Protein AF-A0A2C6MAV6-F1 (afdb_monomer_lite)

Secondary structure (DSSP, 8-state):
--HHHHHHH-TTT----S--S--PPP-----TT-HHHHHHHHHHHHHHHHTTHHHHHHHHHHSS---S---

Sequence (71 aa):
MTAGHYLSKRPDTFEVVGEQLTKESMAIGIRNDDVELKDAIDKAIAEMQKDGTLTKISMKWFQKDITTKAE

Foldseek 3Di:
DDPQVVCVVCVPPDDDDDDDPDDDDDDDDDPPVCVVVVVVVVVVVVVCVVVCVLVVVCCVPRVDRPVPDDD

pLDDT: mean 72.27, std 12.81, range [32.19, 90.69]

InterPro domains:
  IPR001638 Solute-binding protein family 3/N-terminal domain of MltF [PF00497] (28-63)

Organism: NCBI:txid1383067

Structure (mmCIF, N/CA/C/O backbone):
data_AF-A0A2C6MAV6-F1
#
_entry.id   AF-A0A2C6MAV6-F1
#
loop_
_atom_site.group_PDB
_atom_site.id
_atom_site.type_symbol
_atom_site.label_atom_id
_atom_site.label_alt_id
_atom_site.label_comp_id
_atom_site.label_asym_id
_atom_site.label_entity_id
_atom_site.label_seq_id
_atom_site.pdbx_PDB_ins_code
_atom_site.Cartn_x
_atom_site.Cartn_y
_atom_site.Cartn_z
_atom_site.occupancy
_atom_site.B_iso_or_equiv
_atom_site.auth_seq_id
_atom_site.auth_comp_id
_atom_site.auth_asym_id
_atom_site.auth_atom_id
_atom_site.pdbx_PDB_model_num
ATOM 1 N N . MET A 1 1 ? -1.806 -3.195 -14.959 1.00 51.53 1 MET A N 1
ATOM 2 C CA . MET A 1 1 ? -0.688 -3.886 -15.646 1.00 51.53 1 MET A CA 1
ATOM 3 C C . MET A 1 1 ? 0.432 -2.873 -15.802 1.00 51.53 1 MET A C 1
ATOM 5 O O . MET A 1 1 ? 0.170 -1.839 -16.394 1.00 51.53 1 MET A O 1
ATOM 9 N N . THR A 1 2 ? 1.615 -3.093 -15.225 1.00 60.69 2 THR A N 1
ATOM 10 C CA . THR A 1 2 ? 2.703 -2.094 -15.225 1.00 60.69 2 THR A CA 1
ATOM 11 C C . THR A 1 2 ? 3.761 -2.416 -16.282 1.00 60.69 2 THR A C 1
ATOM 13 O O . THR A 1 2 ? 3.966 -3.583 -16.623 1.00 60.69 2 THR A O 1
ATOM 16 N N . ALA A 1 3 ? 4.463 -1.393 -16.781 1.00 58.62 3 ALA A N 1
ATOM 17 C CA . ALA A 1 3 ? 5.572 -1.550 -17.730 1.00 58.62 3 ALA A CA 1
ATOM 18 C C . ALA A 1 3 ? 6.654 -2.528 -17.220 1.00 58.62 3 ALA A C 1
ATOM 20 O O . ALA A 1 3 ? 7.188 -3.320 -17.993 1.00 58.62 3 ALA A O 1
ATOM 21 N N . GLY A 1 4 ? 6.885 -2.566 -15.899 1.00 63.44 4 GLY A N 1
ATOM 22 C CA . GLY A 1 4 ? 7.791 -3.518 -15.241 1.00 63.44 4 GLY A CA 1
ATOM 23 C C . GLY A 1 4 ? 7.487 -4.994 -15.529 1.00 63.44 4 GLY A C 1
ATOM 24 O O . GLY A 1 4 ? 8.406 -5.791 -15.691 1.00 63.44 4 GLY A O 1
ATOM 25 N N . HIS A 1 5 ? 6.209 -5.365 -15.666 1.00 65.38 5 HIS A N 1
ATOM 26 C CA . HIS A 1 5 ? 5.806 -6.747 -15.963 1.00 65.38 5 HIS A CA 1
ATOM 27 C C . HIS A 1 5 ? 6.089 -7.163 -17.413 1.00 65.38 5 HIS A C 1
ATOM 29 O O . HIS A 1 5 ? 6.312 -8.339 -17.691 1.00 65.38 5 HIS A O 1
ATOM 35 N N . TYR A 1 6 ? 6.076 -6.215 -18.352 1.00 60.97 6 TYR A N 1
ATOM 36 C CA . TYR A 1 6 ? 6.422 -6.496 -19.748 1.00 60.97 6 TYR A CA 1
ATOM 37 C C . TYR A 1 6 ? 7.936 -6.583 -19.946 1.00 60.97 6 TYR A C 1
ATOM 39 O O . TYR A 1 6 ? 8.394 -7.483 -20.647 1.00 60.97 6 TYR A O 1
ATOM 47 N N . LEU A 1 7 ? 8.700 -5.732 -19.255 1.00 61.91 7 LEU A N 1
ATOM 48 C CA . LEU A 1 7 ? 10.166 -5.770 -19.251 1.00 61.91 7 LEU A CA 1
ATOM 49 C C . LEU A 1 7 ? 10.702 -7.082 -18.670 1.00 61.91 7 LEU A C 1
ATOM 51 O O . LEU A 1 7 ? 11.617 -7.670 -19.232 1.00 61.91 7 LEU A O 1
ATOM 55 N N . SER A 1 8 ? 10.099 -7.591 -17.589 1.00 61.94 8 SER A N 1
ATOM 56 C CA . SER A 1 8 ? 10.524 -8.866 -16.997 1.00 61.94 8 SER A CA 1
ATOM 57 C C . SER A 1 8 ? 10.202 -10.082 -17.870 1.00 61.94 8 SER A C 1
ATOM 59 O O . SER A 1 8 ? 10.891 -11.096 -17.783 1.00 61.94 8 SER A O 1
ATOM 61 N N . LYS A 1 9 ? 9.170 -10.003 -18.723 1.00 64.81 9 LYS A N 1
ATOM 62 C CA . LYS A 1 9 ? 8.775 -11.098 -19.624 1.00 64.81 9 LYS A CA 1
ATOM 63 C C . LYS A 1 9 ? 9.439 -11.053 -20.998 1.00 64.81 9 LYS A C 1
ATOM 65 O O . LYS A 1 9 ? 9.540 -12.101 -21.632 1.00 64.81 9 LYS A O 1
ATOM 70 N N . ARG A 1 10 ? 9.825 -9.872 -21.488 1.00 65.75 10 ARG A N 1
ATOM 71 C CA . ARG A 1 10 ? 10.476 -9.672 -22.794 1.00 65.75 10 ARG A CA 1
ATOM 72 C C . ARG A 1 10 ? 11.528 -8.559 -22.700 1.00 65.75 10 ARG A C 1
ATOM 74 O O . ARG A 1 10 ? 11.292 -7.466 -23.220 1.00 65.75 10 ARG A O 1
ATOM 81 N N . PRO A 1 11 ? 12.667 -8.829 -22.040 1.00 59.69 11 PRO A N 1
ATOM 82 C CA . PRO A 1 11 ? 13.707 -7.825 -21.821 1.00 59.69 11 PRO A CA 1
ATOM 83 C C . PRO A 1 11 ? 14.319 -7.300 -23.129 1.00 59.69 11 PRO A C 1
ATOM 85 O O . PRO A 1 11 ? 14.685 -6.136 -23.191 1.00 59.69 11 PRO A O 1
ATOM 88 N N . ASP A 1 12 ? 14.341 -8.107 -24.196 1.00 67.06 12 ASP A N 1
ATOM 89 C CA . ASP A 1 12 ? 14.959 -7.741 -25.483 1.00 67.06 12 ASP A CA 1
ATOM 90 C C . ASP A 1 12 ? 14.016 -7.009 -26.456 1.00 67.06 12 ASP A C 1
ATOM 92 O O . ASP A 1 12 ? 14.359 -6.790 -27.615 1.00 67.06 12 ASP A O 1
ATOM 96 N N . THR A 1 13 ? 12.784 -6.688 -26.043 1.00 67.25 13 THR A N 1
ATOM 97 C CA . THR A 1 13 ? 11.770 -6.087 -26.937 1.00 67.25 13 THR A CA 1
ATOM 98 C C . THR A 1 13 ? 11.326 -4.694 -26.500 1.00 67.25 13 THR A C 1
ATOM 100 O O . THR A 1 13 ? 10.814 -3.937 -27.321 1.00 67.25 13 THR A O 1
ATOM 103 N N . PHE A 1 14 ? 11.492 -4.346 -25.224 1.00 67.00 14 PHE A N 1
ATOM 104 C CA . PHE A 1 14 ? 10.957 -3.106 -24.670 1.00 67.00 14 PHE A CA 1
ATOM 105 C C . PHE A 1 14 ? 12.004 -2.399 -23.816 1.00 67.00 14 PHE A C 1
ATOM 107 O O . PHE A 1 14 ? 12.665 -3.022 -22.993 1.00 67.00 14 PHE A O 1
ATOM 114 N N . GLU A 1 15 ? 12.099 -1.085 -23.977 1.00 65.88 15 GLU A N 1
ATOM 115 C CA . GLU A 1 15 ? 12.901 -0.193 -23.144 1.00 65.88 15 GLU A CA 1
ATOM 116 C C . GLU A 1 15 ? 11.969 0.857 -22.526 1.00 65.88 15 GLU A C 1
ATOM 118 O O . GLU A 1 15 ? 10.989 1.278 -23.147 1.00 65.88 15 GLU A O 1
ATOM 123 N N . VAL A 1 16 ? 12.233 1.257 -21.280 1.00 67.19 16 VAL A N 1
ATOM 124 C CA . VAL A 1 16 ? 11.498 2.362 -20.650 1.00 67.19 16 VAL A CA 1
ATOM 125 C C . VAL A 1 16 ? 12.069 3.665 -21.177 1.00 67.19 16 VAL A C 1
ATOM 127 O O . VAL A 1 16 ? 13.214 3.990 -20.880 1.00 67.19 16 VAL A O 1
ATOM 130 N N . VAL A 1 17 ? 11.265 4.421 -21.918 1.00 70.81 17 VAL A N 1
ATOM 131 C CA . VAL A 1 17 ? 11.678 5.711 -22.476 1.00 70.81 17 VAL A CA 1
ATOM 132 C C . VAL A 1 17 ? 10.879 6.830 -21.816 1.00 70.81 17 VAL A C 1
ATOM 134 O O . VAL A 1 17 ? 9.649 6.785 -21.792 1.00 70.81 17 VAL A O 1
ATOM 137 N N . GLY A 1 18 ? 11.584 7.842 -21.308 1.00 67.81 18 GLY A N 1
ATOM 138 C CA . GLY A 1 18 ? 10.988 9.028 -20.692 1.00 67.81 18 GLY A CA 1
ATOM 139 C C . GLY A 1 18 ? 10.617 8.872 -19.214 1.00 67.81 18 GLY A C 1
ATOM 140 O O . GLY A 1 18 ? 10.899 7.860 -18.571 1.00 67.81 18 GLY A O 1
ATOM 141 N N . GLU A 1 19 ? 10.010 9.925 -18.667 1.00 67.25 19 GLU A N 1
ATOM 142 C CA . GLU A 1 19 ? 9.569 9.980 -17.272 1.00 67.25 19 GLU A CA 1
ATOM 143 C C . GLU A 1 19 ? 8.169 9.381 -17.089 1.00 67.25 19 GLU A C 1
ATOM 145 O O . GLU A 1 19 ? 7.376 9.264 -18.026 1.00 67.25 19 GLU A O 1
ATOM 150 N N . GLN A 1 20 ? 7.855 8.988 -15.854 1.00 65.12 20 GLN A N 1
ATOM 151 C CA . GLN A 1 20 ? 6.539 8.461 -15.517 1.00 65.12 20 GLN A CA 1
ATOM 152 C C . GLN A 1 20 ? 5.472 9.552 -15.695 1.00 65.12 20 GLN A C 1
ATOM 154 O O . GLN A 1 20 ? 5.440 10.526 -14.951 1.00 65.12 20 GLN A O 1
ATOM 159 N N . LEU A 1 21 ? 4.586 9.360 -16.676 1.00 66.69 21 LEU A N 1
ATOM 160 C CA . LEU A 1 21 ? 3.587 10.355 -17.086 1.00 66.69 21 LEU A CA 1
ATOM 161 C C . LEU A 1 21 ? 2.517 10.627 -16.019 1.00 66.69 21 LEU A C 1
ATOM 163 O O . LEU A 1 21 ? 1.989 11.733 -15.948 1.00 66.69 21 LEU A O 1
ATOM 167 N N . THR A 1 22 ? 2.179 9.626 -15.202 1.00 57.38 22 THR A N 1
ATOM 168 C CA . THR A 1 22 ? 1.147 9.734 -14.164 1.00 57.38 22 THR A CA 1
ATOM 169 C C . THR A 1 22 ? 1.528 8.963 -12.904 1.00 57.38 22 THR A C 1
ATOM 171 O O . THR A 1 22 ? 2.034 7.834 -12.948 1.00 57.38 22 THR A O 1
ATOM 174 N N . LYS A 1 23 ? 1.255 9.583 -11.751 1.00 63.38 23 LYS A N 1
ATOM 175 C CA . LYS A 1 23 ? 1.337 8.952 -10.434 1.00 63.38 23 LYS A CA 1
ATOM 176 C C . LYS A 1 23 ? -0.073 8.566 -10.008 1.00 63.38 23 LYS A C 1
ATOM 178 O O . LYS A 1 23 ? -0.822 9.388 -9.494 1.00 63.38 23 LYS A O 1
ATOM 183 N N . GLU A 1 24 ? -0.448 7.324 -10.277 1.00 64.81 24 GLU A N 1
ATOM 184 C CA . GLU A 1 24 ? -1.730 6.787 -9.830 1.00 64.81 24 GLU A CA 1
ATOM 185 C C . GLU A 1 24 ? -1.563 6.184 -8.436 1.00 64.81 24 GLU A C 1
ATOM 187 O O . GLU A 1 24 ? -0.783 5.249 -8.234 1.00 64.81 24 GLU A O 1
ATOM 192 N N . SER A 1 25 ? -2.285 6.729 -7.460 1.00 67.25 25 SER A N 1
ATOM 193 C CA . SER A 1 25 ? -2.390 6.118 -6.142 1.00 67.25 25 SER A CA 1
ATOM 194 C C . SER A 1 25 ? -3.283 4.880 -6.226 1.00 67.25 25 SER A C 1
ATOM 196 O O . SER A 1 25 ? -4.390 4.909 -6.762 1.00 67.25 25 SER A O 1
ATOM 198 N N . MET A 1 26 ? -2.793 3.761 -5.699 1.00 72.25 26 MET A N 1
ATOM 199 C CA . MET A 1 26 ? -3.580 2.536 -5.577 1.00 72.25 26 MET A CA 1
ATOM 200 C C . MET A 1 26 ? -4.315 2.553 -4.237 1.00 72.25 26 MET A C 1
ATOM 202 O O . MET A 1 26 ? -3.700 2.773 -3.195 1.00 72.25 26 MET A O 1
ATOM 206 N N . ALA A 1 27 ? -5.622 2.300 -4.266 1.00 76.69 27 ALA A N 1
ATOM 207 C CA . ALA A 1 27 ? -6.475 2.240 -3.083 1.00 76.69 27 ALA A CA 1
ATOM 208 C C . ALA A 1 27 ? -7.326 0.965 -3.089 1.00 76.69 27 ALA A C 1
ATOM 210 O O . ALA A 1 27 ? -7.581 0.373 -4.141 1.00 76.69 27 ALA A O 1
ATOM 211 N N . ILE A 1 28 ? -7.772 0.546 -1.905 1.00 81.50 28 ILE A N 1
ATOM 212 C CA . ILE A 1 28 ? -8.696 -0.578 -1.740 1.00 81.50 28 ILE A CA 1
ATOM 213 C C . ILE A 1 28 ? -10.112 -0.010 -1.650 1.00 81.50 28 ILE A C 1
ATOM 215 O O . ILE A 1 28 ? -10.419 0.764 -0.748 1.00 81.50 28 ILE A O 1
ATOM 219 N N . GLY A 1 29 ? -10.968 -0.381 -2.602 1.00 83.06 29 GLY A N 1
ATOM 220 C CA . GLY A 1 29 ? -12.378 0.001 -2.588 1.00 83.06 29 GLY A CA 1
ATOM 221 C C . GLY A 1 29 ? -13.166 -0.830 -1.577 1.00 83.06 29 GLY A C 1
ATOM 222 O O . GLY A 1 29 ? -13.102 -2.059 -1.599 1.00 83.06 29 GLY A O 1
ATOM 223 N N . ILE A 1 30 ? -13.936 -0.158 -0.727 1.00 87.88 30 ILE A N 1
ATOM 224 C CA . ILE A 1 30 ? -14.832 -0.761 0.266 1.00 87.88 30 ILE A CA 1
ATOM 225 C C . ILE A 1 30 ? -16.231 -0.146 0.144 1.00 87.88 30 ILE A C 1
ATOM 227 O O . ILE A 1 30 ? -16.414 0.864 -0.538 1.00 87.88 30 ILE A O 1
ATOM 231 N N . ARG A 1 31 ?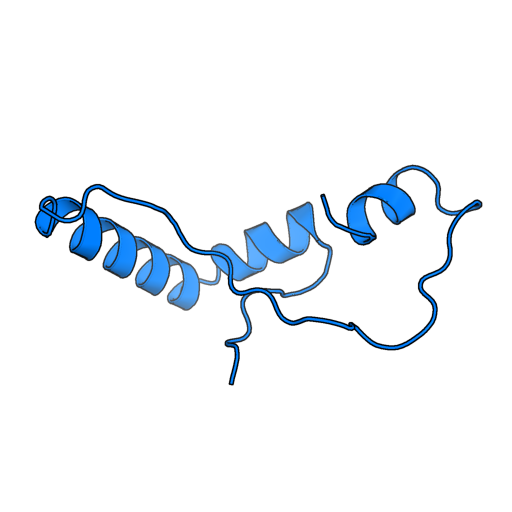 -17.233 -0.743 0.796 1.00 89.88 31 ARG A N 1
ATOM 232 C CA . ARG A 1 31 ? -18.558 -0.112 0.899 1.00 89.88 31 ARG A CA 1
ATOM 233 C C . ARG A 1 31 ? -18.444 1.145 1.763 1.00 89.88 31 ARG A C 1
ATOM 235 O O . ARG A 1 31 ? -17.808 1.095 2.808 1.00 89.88 31 ARG A O 1
ATOM 242 N N . ASN A 1 32 ? -19.098 2.232 1.353 1.00 82.56 32 ASN A N 1
ATOM 243 C CA . ASN A 1 32 ? -19.043 3.508 2.079 1.00 82.56 32 ASN A CA 1
ATOM 244 C C . ASN A 1 32 ? -19.542 3.410 3.527 1.00 82.56 32 ASN A C 1
ATOM 246 O O . ASN A 1 32 ? -19.025 4.112 4.388 1.00 82.56 32 ASN A O 1
ATOM 250 N N . ASP A 1 33 ? -20.519 2.541 3.788 1.00 90.69 33 ASP A N 1
ATOM 251 C CA . ASP A 1 33 ? -21.137 2.417 5.113 1.00 90.69 33 ASP A CA 1
ATOM 252 C C . ASP A 1 33 ? -20.316 1.534 6.074 1.00 90.69 33 ASP A C 1
ATOM 254 O O . ASP A 1 33 ? -20.611 1.474 7.266 1.00 90.69 33 ASP A O 1
ATOM 258 N N . ASP A 1 34 ? -19.286 0.843 5.575 1.00 84.88 34 ASP A N 1
ATOM 259 C CA . ASP A 1 34 ? -18.497 -0.123 6.344 1.00 84.88 34 ASP A CA 1
ATOM 260 C C . ASP A 1 34 ? -17.230 0.526 6.925 1.00 84.88 34 ASP A C 1
ATOM 262 O O . ASP A 1 3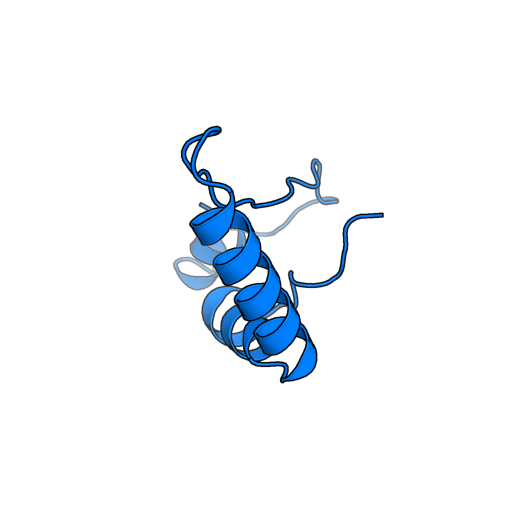4 ? -16.104 0.345 6.450 1.00 84.88 34 ASP A O 1
ATOM 266 N N . VAL A 1 35 ? -17.445 1.354 7.950 1.00 89.50 35 VAL A N 1
ATOM 267 C CA . VAL A 1 35 ? -16.384 2.120 8.625 1.00 89.50 35 VAL A CA 1
ATOM 268 C C . VAL A 1 35 ? -15.452 1.209 9.429 1.00 89.50 35 VAL A C 1
ATOM 270 O O . VAL A 1 35 ? -14.245 1.440 9.459 1.00 89.50 35 VAL A O 1
ATOM 273 N N . GLU A 1 36 ? -15.976 0.140 10.034 1.00 90.06 36 GLU A N 1
ATOM 274 C CA . GLU A 1 36 ? -15.156 -0.808 10.799 1.00 90.06 36 GLU A CA 1
ATOM 275 C C . GLU A 1 36 ? -14.154 -1.533 9.896 1.00 90.06 36 GLU A C 1
ATOM 277 O O . GLU A 1 36 ? -12.970 -1.633 10.232 1.00 90.06 36 GLU A O 1
ATOM 282 N N . LEU A 1 37 ? -14.599 -1.988 8.719 1.00 86.88 37 LEU A N 1
ATOM 283 C CA . LEU A 1 37 ? -13.713 -2.620 7.749 1.00 86.88 37 LEU A CA 1
ATOM 284 C C . LEU A 1 37 ? -12.681 -1.631 7.204 1.00 86.88 37 LEU A C 1
ATOM 286 O O . LEU A 1 37 ? -11.515 -2.000 7.043 1.00 86.88 37 LEU A O 1
ATOM 290 N N . LYS A 1 38 ? -13.084 -0.378 6.955 1.00 88.88 38 LYS A N 1
ATOM 291 C CA . LYS A 1 38 ? -12.166 0.688 6.541 1.00 88.88 38 LYS A CA 1
ATOM 292 C C . LYS A 1 38 ? -11.015 0.841 7.527 1.00 88.88 38 LYS A C 1
ATOM 294 O O . LYS A 1 38 ? -9.852 0.780 7.135 1.00 88.88 38 LYS A O 1
ATOM 299 N N . ASP A 1 39 ? -11.340 1.021 8.800 1.00 89.62 39 ASP A N 1
ATOM 300 C CA . ASP A 1 39 ? -10.347 1.336 9.820 1.00 89.62 39 ASP A CA 1
ATOM 301 C C . ASP A 1 39 ? -9.452 0.129 10.126 1.00 89.62 39 ASP A C 1
ATOM 303 O O . ASP A 1 39 ? -8.250 0.287 10.354 1.00 89.62 39 ASP A O 1
ATOM 307 N N . ALA A 1 40 ? -9.997 -1.090 10.050 1.00 89.94 40 ALA A N 1
ATOM 308 C CA . ALA A 1 40 ? -9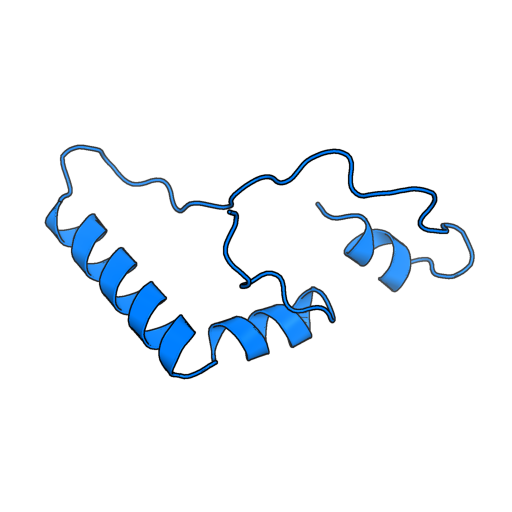.210 -2.315 10.147 1.00 89.94 40 ALA A CA 1
ATOM 309 C C . ALA A 1 40 ? -8.192 -2.439 8.998 1.00 89.94 40 ALA A C 1
ATOM 311 O O . ALA A 1 40 ? -7.027 -2.765 9.241 1.00 89.94 40 ALA A O 1
ATOM 312 N N . ILE A 1 41 ? -8.609 -2.150 7.760 1.00 86.75 41 ILE A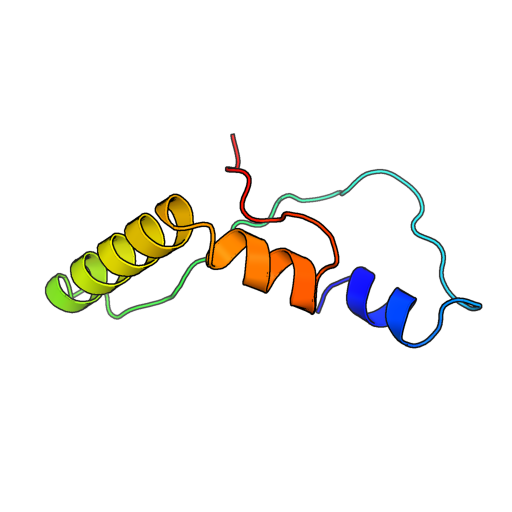 N 1
ATOM 313 C CA . ILE A 1 41 ? -7.734 -2.183 6.580 1.00 86.75 41 ILE A CA 1
ATOM 314 C C . ILE A 1 41 ? -6.667 -1.090 6.669 1.00 86.75 41 ILE A C 1
ATOM 316 O O . ILE A 1 41 ? -5.486 -1.383 6.482 1.00 86.75 41 ILE A O 1
ATOM 320 N N . ASP A 1 42 ? -7.048 0.143 7.002 1.00 86.88 42 ASP A N 1
ATOM 321 C CA . ASP A 1 42 ? -6.110 1.261 7.132 1.00 86.88 42 ASP A CA 1
ATOM 322 C C . ASP A 1 42 ? -5.045 0.973 8.196 1.00 86.88 42 ASP A C 1
ATOM 324 O O . ASP A 1 42 ? -3.851 1.196 7.971 1.00 86.88 42 ASP A O 1
ATOM 328 N N . LYS A 1 43 ? -5.454 0.408 9.339 1.00 89.62 43 LYS A N 1
ATOM 329 C CA . LYS A 1 43 ? -4.529 0.011 10.401 1.00 89.62 43 LYS A CA 1
ATOM 330 C C . LYS A 1 43 ? -3.588 -1.103 9.947 1.00 89.62 43 LYS A C 1
ATOM 332 O O . LYS A 1 43 ? -2.382 -0.986 10.159 1.00 89.62 43 LYS A O 1
ATOM 337 N N . ALA A 1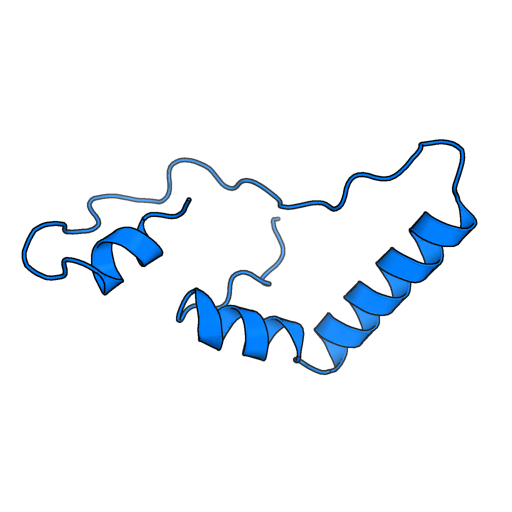 44 ? -4.106 -2.141 9.292 1.00 87.56 44 ALA A N 1
ATOM 338 C CA . ALA A 1 44 ? -3.286 -3.232 8.774 1.00 87.56 44 ALA A CA 1
ATOM 339 C C . ALA A 1 44 ? -2.261 -2.728 7.744 1.00 87.56 44 ALA A C 1
ATOM 341 O O . ALA A 1 44 ? -1.090 -3.099 7.800 1.00 87.56 44 ALA A O 1
ATOM 342 N N . ILE A 1 45 ? -2.663 -1.825 6.843 1.00 84.12 45 ILE A N 1
ATOM 343 C CA . ILE A 1 45 ? -1.755 -1.201 5.873 1.00 84.12 45 ILE A CA 1
ATOM 344 C C . ILE A 1 45 ? -0.682 -0.381 6.595 1.00 84.12 45 ILE A C 1
ATOM 346 O O . ILE A 1 45 ? 0.497 -0.514 6.269 1.00 84.12 45 ILE A O 1
ATOM 350 N N . ALA A 1 46 ? -1.051 0.433 7.587 1.00 85.38 46 ALA A N 1
ATOM 351 C CA . ALA A 1 46 ? -0.095 1.228 8.358 1.00 85.38 46 ALA A CA 1
ATOM 352 C C . ALA A 1 46 ? 0.917 0.349 9.117 1.00 85.38 46 ALA A C 1
ATOM 354 O O . ALA A 1 46 ? 2.115 0.642 9.126 1.00 85.38 46 ALA A O 1
ATOM 355 N N . GLU A 1 47 ? 0.460 -0.757 9.706 1.00 87.44 47 GLU A N 1
ATOM 356 C CA . GLU A 1 47 ? 1.326 -1.748 10.352 1.00 87.44 47 GLU A CA 1
ATOM 357 C C . GLU A 1 47 ? 2.265 -2.413 9.339 1.00 87.44 47 GLU A C 1
ATOM 359 O O . GLU A 1 47 ? 3.468 -2.492 9.582 1.00 87.44 47 GLU A O 1
ATOM 364 N N . MET A 1 48 ? 1.762 -2.799 8.163 1.00 80.88 48 MET A N 1
ATOM 365 C CA . MET A 1 48 ? 2.581 -3.391 7.102 1.00 80.88 48 MET A CA 1
ATOM 366 C C . MET A 1 48 ? 3.586 -2.405 6.483 1.00 80.88 48 MET A C 1
ATOM 368 O O . MET A 1 48 ? 4.637 -2.841 6.002 1.00 80.88 48 MET A O 1
ATOM 372 N N . GLN A 1 49 ? 3.289 -1.097 6.479 1.00 80.00 49 GLN A N 1
ATOM 373 C CA . GLN A 1 49 ? 4.249 -0.054 6.087 1.00 80.00 49 GLN A CA 1
ATOM 374 C C . GLN A 1 49 ? 5.360 0.039 7.133 1.00 80.00 49 GLN A C 1
ATOM 376 O O . GLN A 1 49 ? 6.537 0.044 6.783 1.00 80.00 49 GLN A O 1
ATOM 381 N N . LYS A 1 50 ? 4.992 0.052 8.419 1.00 80.00 50 LYS A N 1
ATOM 382 C CA . LYS A 1 50 ? 5.937 0.161 9.536 1.00 80.00 50 LYS A CA 1
ATOM 383 C C . LYS A 1 50 ? 6.847 -1.064 9.675 1.00 80.00 50 LYS A C 1
ATOM 385 O O . LYS A 1 50 ? 8.022 -0.911 9.988 1.00 80.00 50 LYS A O 1
ATOM 390 N N . ASP A 1 51 ? 6.317 -2.257 9.428 1.00 81.00 51 ASP A N 1
ATOM 391 C CA . ASP A 1 51 ? 7.065 -3.522 9.444 1.00 81.00 51 ASP A CA 1
ATOM 392 C C . ASP A 1 51 ? 7.915 -3.735 8.169 1.00 81.00 51 ASP A C 1
ATOM 394 O O . ASP A 1 51 ? 8.717 -4.664 8.070 1.00 81.00 51 ASP A O 1
ATOM 398 N N . GLY A 1 52 ? 7.754 -2.882 7.148 1.00 79.19 52 GLY A N 1
ATOM 399 C CA . GLY A 1 52 ? 8.466 -3.011 5.872 1.00 79.19 52 GLY A CA 1
ATOM 400 C C . GLY A 1 52 ? 8.009 -4.210 5.031 1.00 79.19 52 GLY A C 1
ATOM 401 O O . GLY A 1 52 ? 8.607 -4.524 3.998 1.00 79.19 52 GLY A O 1
ATOM 402 N N . THR A 1 53 ? 6.930 -4.886 5.432 1.00 80.50 53 THR A N 1
ATOM 403 C CA . THR A 1 53 ? 6.327 -5.979 4.662 1.00 80.50 53 THR A CA 1
ATOM 404 C C . THR A 1 53 ? 5.786 -5.469 3.326 1.00 80.50 53 THR A C 1
ATOM 406 O O . THR A 1 53 ? 5.939 -6.147 2.308 1.00 80.50 53 THR A O 1
ATOM 409 N N . LEU A 1 54 ? 5.263 -4.239 3.273 1.00 76.62 54 LEU A N 1
ATOM 41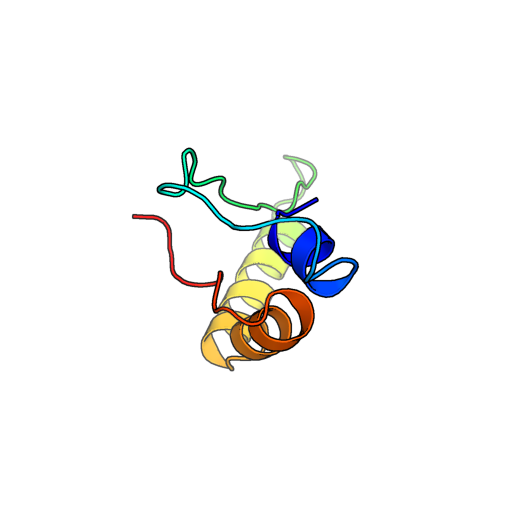0 C CA . LEU A 1 54 ? 4.880 -3.617 2.002 1.00 76.62 54 LEU A CA 1
ATOM 411 C C . LEU A 1 54 ? 6.078 -3.383 1.081 1.00 76.62 54 LEU A C 1
ATOM 413 O O . LEU A 1 54 ? 5.993 -3.703 -0.103 1.00 76.62 54 LEU A O 1
ATOM 417 N N . THR A 1 55 ? 7.217 -2.941 1.614 1.00 75.88 55 THR A N 1
ATOM 418 C CA . THR A 1 55 ? 8.457 -2.806 0.839 1.00 75.88 55 THR A CA 1
ATOM 419 C C . THR A 1 55 ? 8.928 -4.164 0.311 1.00 75.88 55 THR A C 1
ATOM 421 O O . THR A 1 55 ? 9.293 -4.275 -0.858 1.00 75.88 55 THR A O 1
ATOM 424 N N . LYS A 1 56 ? 8.845 -5.242 1.106 1.00 78.69 56 LYS A N 1
ATOM 425 C CA . LYS A 1 56 ? 9.177 -6.609 0.645 1.00 78.69 56 LYS A CA 1
ATOM 426 C C . LYS A 1 56 ? 8.270 -7.079 -0.493 1.00 78.69 56 LYS A C 1
ATOM 428 O O . LYS A 1 56 ? 8.755 -7.650 -1.469 1.00 78.69 56 LYS A O 1
ATOM 433 N N . ILE A 1 57 ? 6.962 -6.837 -0.386 1.00 79.88 57 ILE A N 1
ATOM 434 C CA . ILE A 1 57 ? 5.993 -7.154 -1.447 1.00 79.88 57 ILE A CA 1
ATOM 435 C C . ILE A 1 57 ? 6.308 -6.327 -2.700 1.00 79.88 57 ILE A C 1
ATOM 437 O O . ILE A 1 57 ? 6.346 -6.876 -3.802 1.00 79.88 57 ILE A O 1
ATOM 441 N N . SER A 1 58 ? 6.605 -5.039 -2.526 1.00 73.88 58 SER A N 1
ATOM 442 C CA . SER A 1 58 ? 6.979 -4.131 -3.606 1.00 73.88 58 SER A CA 1
ATOM 443 C C . SER A 1 58 ? 8.221 -4.612 -4.352 1.00 73.88 58 SER A C 1
ATOM 445 O O . SER A 1 58 ? 8.212 -4.741 -5.574 1.00 73.88 58 SER A O 1
ATOM 447 N N . MET A 1 59 ? 9.270 -4.979 -3.618 1.00 73.62 59 MET A N 1
ATOM 448 C CA . MET A 1 59 ? 10.505 -5.509 -4.191 1.00 73.62 59 MET A CA 1
ATOM 449 C C . MET A 1 59 ? 10.282 -6.843 -4.910 1.00 73.62 59 MET A C 1
ATOM 451 O O . MET A 1 59 ? 10.838 -7.055 -5.985 1.00 73.62 59 MET A O 1
ATOM 455 N N . LYS A 1 60 ? 9.430 -7.724 -4.372 1.00 74.81 60 LYS A N 1
ATOM 456 C CA . LYS A 1 60 ? 9.127 -9.022 -4.991 1.00 74.81 60 LYS A CA 1
ATOM 457 C C . LYS A 1 60 ? 8.438 -8.883 -6.350 1.00 74.81 60 LYS A C 1
ATOM 459 O O . LYS A 1 60 ? 8.768 -9.623 -7.271 1.00 74.81 60 LYS A O 1
ATOM 464 N N . TRP A 1 61 ? 7.464 -7.982 -6.463 1.00 71.38 61 TRP A N 1
ATOM 465 C CA . TRP A 1 61 ? 6.619 -7.885 -7.658 1.00 71.38 61 TRP A CA 1
ATOM 466 C C . TRP A 1 61 ? 7.062 -6.804 -8.641 1.00 71.38 61 TRP A C 1
ATOM 468 O O . TRP A 1 61 ? 6.868 -6.963 -9.844 1.00 71.38 61 TRP A O 1
ATOM 478 N N . PHE A 1 62 ? 7.670 -5.728 -8.148 1.00 66.88 62 PHE A N 1
ATOM 479 C CA . PHE A 1 62 ? 8.015 -4.556 -8.951 1.00 66.88 62 PHE A CA 1
ATOM 480 C C . PHE A 1 62 ? 9.516 -4.268 -8.998 1.00 66.88 62 PHE A C 1
ATOM 482 O O . PHE A 1 62 ? 9.918 -3.397 -9.765 1.00 66.88 62 PHE A O 1
ATOM 489 N N . GLN A 1 63 ? 10.341 -4.977 -8.210 1.00 65.81 63 GLN A N 1
ATOM 490 C CA . GLN A 1 63 ? 11.798 -4.763 -8.099 1.00 65.81 63 GLN A CA 1
ATOM 491 C C . GLN A 1 63 ? 12.190 -3.301 -7.804 1.00 65.81 63 GLN A C 1
ATOM 493 O O . GLN A 1 63 ? 13.333 -2.893 -7.995 1.00 65.81 63 GLN A O 1
ATOM 498 N N . LYS A 1 64 ? 11.223 -2.508 -7.344 1.00 64.62 64 LYS A N 1
ATOM 499 C CA . LYS A 1 64 ? 11.320 -1.105 -6.963 1.00 64.62 64 LYS A CA 1
ATOM 500 C C . LYS A 1 64 ? 10.371 -0.886 -5.800 1.00 64.62 64 LYS A C 1
ATOM 502 O O . LYS A 1 64 ? 9.341 -1.559 -5.706 1.00 64.62 64 LYS A O 1
ATOM 507 N N . ASP A 1 65 ? 10.717 0.047 -4.928 1.00 64.62 65 ASP A N 1
ATOM 508 C CA . ASP A 1 65 ? 9.820 0.462 -3.863 1.00 64.62 65 ASP A CA 1
ATOM 509 C C . ASP A 1 65 ? 8.771 1.438 -4.417 1.00 64.62 65 ASP A C 1
ATOM 511 O O . ASP A 1 65 ? 9.100 2.546 -4.835 1.00 64.62 65 ASP A O 1
ATOM 515 N N . ILE A 1 66 ? 7.517 0.989 -4.474 1.00 66.81 66 ILE A N 1
ATOM 516 C CA . ILE A 1 66 ? 6.351 1.782 -4.879 1.00 66.81 66 ILE A CA 1
ATOM 517 C C . ILE A 1 66 ? 5.536 2.251 -3.666 1.00 66.81 66 ILE A C 1
ATOM 519 O O . ILE A 1 66 ? 4.471 2.838 -3.833 1.00 66.81 66 ILE A O 1
ATOM 523 N N . THR A 1 67 ? 6.007 1.972 -2.444 1.00 60.09 67 THR A N 1
ATOM 524 C CA . THR A 1 67 ? 5.314 2.329 -1.194 1.00 60.09 67 THR A CA 1
ATOM 525 C C . THR A 1 67 ? 5.588 3.764 -0.755 1.00 60.09 67 THR A C 1
ATOM 527 O O . THR A 1 67 ? 4.921 4.275 0.147 1.00 60.09 67 THR A O 1
ATOM 530 N N . THR A 1 68 ? 6.525 4.448 -1.415 1.00 49.31 68 THR A N 1
ATOM 531 C CA . THR A 1 68 ? 6.841 5.849 -1.154 1.00 49.31 68 THR A CA 1
ATOM 532 C C . THR A 1 68 ? 5.637 6.722 -1.498 1.00 49.31 68 THR A C 1
ATOM 534 O O . THR A 1 68 ? 5.206 6.794 -2.651 1.00 49.31 68 THR A O 1
ATOM 537 N N . LYS A 1 69 ? 5.087 7.372 -0.467 1.00 40.62 69 LYS A N 1
ATOM 538 C CA . LYS A 1 69 ? 3.940 8.283 -0.537 1.00 40.62 69 LYS A CA 1
ATOM 539 C C . LYS A 1 69 ? 3.985 9.181 -1.782 1.00 40.62 69 LYS A C 1
ATOM 541 O O . LYS A 1 69 ? 5.008 9.772 -2.133 1.00 40.62 69 LYS A O 1
ATOM 546 N N . ALA A 1 70 ? 2.836 9.295 -2.440 1.00 42.41 70 ALA A N 1
ATOM 547 C CA . ALA A 1 70 ? 2.517 10.480 -3.215 1.00 42.41 70 ALA A CA 1
ATOM 548 C C . ALA A 1 70 ? 2.432 11.676 -2.265 1.00 42.41 70 ALA A C 1
ATOM 550 O O . ALA A 1 70 ? 1.497 11.750 -1.474 1.00 42.41 70 ALA A O 1
ATOM 551 N N . GLU A 1 71 ? 3.461 12.531 -2.279 1.00 32.19 71 GLU A N 1
ATOM 552 C CA . GLU A 1 71 ? 3.209 13.979 -2.299 1.00 32.19 71 GLU A CA 1
ATOM 553 C C . GLU A 1 71 ? 2.295 14.318 -3.477 1.00 32.19 71 GLU A C 1
ATOM 555 O O . GLU A 1 71 ? 2.485 13.691 -4.553 1.00 32.19 71 GLU A O 1
#

Radius of gyration: 15.57 Å; chains: 1; bounding box: 36×25×38 Å